Protein AF-A0AAF3FSP4-F1 (afdb_monomer)

pLDDT: mean 88.24, std 10.21, range [36.62, 98.25]

Organism: NCBI:txid2138241

Foldseek 3Di:
DDWDWDQDPNDIDIDDDDDDDDDDPDADDDDDDDFDPDDPDPPDGDDDDDDDDQAFDDDDQQQRLDGPVCSCVLVVLVVVLVVLVVVLVVLVVVCVVCVVVVNNDPLSVLVSVLSVLSNVLSVLCNVQSSVCRNPVDGPPVSNVVSVVSNVVSVVSVVVSVVCVVVCVSDDD

Mean predicted aligned error: 7.73 Å

Secondary structure (DSSP, 8-state):
-EEEEEEETTEEEEEEE-------SS----------SS-S-SS--------------SS-TTTTTS-TTTTTHHHHHHHHHHHHHHHHHHHHHHHHHHHHTT---HHHHHHHHHHHHHHHHHHHHHHHHHHHHHHS---HHHHHHHHHHHHHHHHHHHHHHHHHHTTTT---

InterPro domains:
  IPR019336 GPR180/TMEM145, transmembrane domain [PF10192] (80-171)
  IPR047831 GPR180/TMEM145 [PTHR23252] (21-171)
  IPR053880 GPR180-like, N-terminal domain [PF21892] (2-41)

Radius of gyration: 25.92 Å; Cα contacts (8 Å, |Δi|>4): 138; chains: 1; bounding box: 63×32×72 Å

Nearest PDB structures (foldseek):
  8kb4-assembly1_A  TM=8.980E-01  e=9.375E-02  Homo sapiens
  8htt-assembly1_B  TM=8.706E-01  e=7.536E-02  Homo sapiens
  9bia-assembly1_C  TM=5.804E-01  e=1.603E+00  Mus musculus

Structure (mmCIF, N/CA/C/O backbone):
data_AF-A0AAF3FSP4-F1
#
_entry.id   AF-A0AAF3FSP4-F1
#
loop_
_atom_site.group_PDB
_atom_site.id
_atom_site.type_symbol
_atom_site.label_atom_id
_atom_site.label_alt_id
_atom_site.label_comp_id
_atom_site.label_asym_id
_atom_site.label_entity_id
_atom_site.label_seq_id
_atom_site.pdbx_PDB_ins_code
_atom_site.Cartn_x
_atom_site.Cartn_y
_atom_site.Cartn_z
_atom_site.occupancy
_atom_site.B_iso_or_equiv
_atom_site.auth_seq_id
_atom_site.auth_comp_id
_atom_site.auth_asym_id
_atom_site.auth_atom_id
_atom_site.pdbx_PDB_model_num
ATOM 1 N N . MET A 1 1 ? 13.588 -0.289 -32.516 1.00 80.56 1 MET A N 1
ATOM 2 C CA . MET A 1 1 ? 14.479 0.488 -31.631 1.00 80.56 1 MET A CA 1
ATOM 3 C C . MET A 1 1 ? 15.464 1.170 -32.537 1.00 80.56 1 MET A C 1
ATOM 5 O O . MET A 1 1 ? 16.135 0.485 -33.295 1.00 80.56 1 MET A O 1
ATOM 9 N N . GLU A 1 2 ? 15.460 2.490 -32.514 1.00 89.56 2 GLU A N 1
ATOM 10 C CA . GLU A 1 2 ? 16.370 3.317 -33.294 1.00 89.56 2 GLU A CA 1
ATOM 11 C C . GLU A 1 2 ? 17.477 3.787 -32.360 1.00 89.56 2 GLU A C 1
ATOM 13 O O . GLU A 1 2 ? 17.199 4.204 -31.233 1.00 89.56 2 GLU A O 1
ATOM 18 N N . CYS A 1 3 ? 18.723 3.662 -32.809 1.00 91.94 3 CYS A N 1
ATOM 19 C CA . CYS A 1 3 ? 19.897 4.043 -32.040 1.00 91.94 3 CYS A CA 1
ATOM 20 C C . CYS A 1 3 ? 20.748 5.006 -32.859 1.00 91.94 3 CYS A C 1
ATOM 22 O O . CYS A 1 3 ? 20.975 4.767 -34.045 1.00 91.94 3 CYS A O 1
ATOM 24 N N . HIS A 1 4 ? 21.233 6.066 -32.225 1.00 93.31 4 HIS A N 1
ATOM 25 C CA . HIS A 1 4 ? 22.132 7.029 -32.850 1.00 93.31 4 HIS A CA 1
ATOM 26 C C . HIS A 1 4 ? 23.243 7.444 -31.876 1.00 93.31 4 HIS A C 1
ATOM 28 O O . HIS A 1 4 ? 23.032 7.424 -30.657 1.00 93.31 4 HIS A O 1
ATOM 34 N N . PRO A 1 5 ? 24.436 7.784 -32.393 1.00 92.69 5 PRO A N 1
ATOM 35 C CA . PRO A 1 5 ? 25.501 8.341 -31.576 1.00 92.69 5 PRO A CA 1
ATOM 36 C C . PRO A 1 5 ? 25.178 9.793 -31.195 1.00 92.69 5 PRO A C 1
ATOM 38 O O . PRO A 1 5 ? 24.714 10.572 -32.026 1.00 92.69 5 PRO A O 1
ATOM 41 N N . GLU A 1 6 ? 25.451 10.169 -29.949 1.00 93.12 6 GLU A N 1
ATOM 42 C CA . GLU A 1 6 ? 25.366 11.544 -29.451 1.00 93.12 6 GLU A CA 1
ATOM 43 C C . GLU A 1 6 ? 26.567 11.823 -28.537 1.00 93.12 6 GLU A C 1
ATOM 45 O O . GLU A 1 6 ? 26.943 10.979 -27.727 1.00 93.12 6 GLU A O 1
ATOM 50 N N . VAL A 1 7 ? 27.180 13.004 -28.639 1.00 90.44 7 VAL A N 1
ATOM 51 C CA . VAL A 1 7 ? 28.275 13.403 -27.742 1.00 90.44 7 VAL A CA 1
ATOM 52 C C . VAL A 1 7 ? 27.699 14.215 -26.586 1.00 90.44 7 VAL A C 1
ATOM 54 O O . VAL A 1 7 ? 27.232 15.336 -26.784 1.00 90.44 7 VAL A O 1
ATOM 57 N N . LYS A 1 8 ? 27.763 13.678 -25.364 1.00 86.38 8 LYS A N 1
ATOM 58 C CA . LYS A 1 8 ? 27.334 14.373 -24.140 1.00 86.38 8 LYS A CA 1
ATOM 59 C C . LYS A 1 8 ? 28.526 14.582 -23.225 1.00 86.38 8 LYS A C 1
ATOM 61 O O . LYS A 1 8 ? 29.211 13.627 -22.875 1.00 86.38 8 LYS A O 1
ATOM 66 N N . GLN A 1 9 ? 28.764 15.833 -22.829 1.00 86.00 9 GLN A N 1
ATOM 67 C CA . GLN A 1 9 ? 29.856 16.205 -21.917 1.00 86.00 9 GLN A CA 1
ATOM 68 C C . GLN A 1 9 ? 31.242 15.695 -22.376 1.00 86.00 9 GLN A C 1
ATOM 70 O O . GLN A 1 9 ? 32.076 15.319 -21.560 1.00 86.00 9 GLN A O 1
ATOM 75 N N . GLY A 1 10 ? 31.484 15.660 -23.693 1.00 86.44 10 GLY A N 1
ATOM 76 C CA . GLY A 1 10 ? 32.746 15.184 -24.278 1.00 86.44 10 GLY A CA 1
ATOM 77 C C . GLY A 1 10 ? 32.910 13.660 -24.338 1.00 86.44 10 GLY A C 1
ATOM 78 O O . GLY A 1 10 ? 33.953 13.192 -24.780 1.00 86.44 10 GLY A O 1
ATOM 79 N N . LEU A 1 11 ? 31.897 12.890 -23.929 1.00 85.31 11 LEU A N 1
ATOM 80 C CA . LEU A 1 11 ? 31.853 11.432 -24.049 1.00 85.31 11 LEU A CA 1
ATOM 81 C C . LEU A 1 11 ? 30.929 11.025 -25.201 1.00 85.31 11 LEU A C 1
ATOM 83 O O . LEU A 1 11 ? 29.886 11.647 -25.410 1.00 85.31 11 LEU A O 1
ATOM 87 N N . GLU A 1 12 ? 31.292 9.970 -25.929 1.00 87.94 12 GLU A N 1
ATOM 88 C CA . GLU A 1 12 ? 30.428 9.366 -26.946 1.00 87.94 12 GLU A CA 1
ATOM 89 C C . GLU A 1 12 ? 29.388 8.455 -26.288 1.00 87.94 12 GLU A C 1
ATOM 91 O O . GLU A 1 12 ? 29.721 7.492 -25.595 1.00 87.94 12 GLU A O 1
ATOM 96 N N . TRP A 1 13 ? 28.115 8.750 -26.527 1.00 89.25 13 TRP A N 1
ATOM 97 C CA . TRP A 1 13 ? 26.978 7.961 -26.074 1.00 89.25 13 TRP A CA 1
ATOM 98 C C . TRP A 1 13 ? 26.258 7.345 -27.262 1.00 89.25 13 TRP A C 1
ATOM 100 O O . TRP A 1 13 ? 26.128 7.955 -28.318 1.00 89.25 13 TRP A O 1
ATOM 110 N N . THR A 1 14 ? 25.726 6.140 -27.077 1.00 89.56 14 THR A N 1
ATOM 111 C CA . THR A 1 14 ? 24.752 5.559 -28.007 1.00 89.56 14 THR A CA 1
ATOM 112 C C . THR A 1 14 ? 23.377 5.650 -27.370 1.00 89.56 14 THR A C 1
ATOM 114 O O . THR A 1 14 ? 23.112 4.987 -26.368 1.00 89.56 14 THR A O 1
ATOM 117 N N . ILE A 1 15 ? 22.501 6.478 -27.934 1.00 90.69 15 ILE A N 1
ATOM 118 C CA . ILE A 1 15 ? 21.144 6.659 -27.422 1.00 90.69 15 ILE A CA 1
ATOM 119 C C . ILE A 1 15 ? 20.206 5.803 -28.243 1.00 90.69 15 ILE A C 1
ATOM 121 O O . ILE A 1 15 ? 20.101 5.969 -29.454 1.00 90.69 15 ILE A O 1
ATOM 125 N N . CYS A 1 16 ? 19.506 4.904 -27.560 1.00 90.50 16 CYS A N 1
ATOM 126 C CA . CYS A 1 16 ? 18.510 4.034 -28.156 1.00 90.50 16 CYS A CA 1
ATOM 127 C C . CYS A 1 16 ? 17.123 4.382 -27.621 1.00 90.50 16 CYS A C 1
ATOM 129 O O . CYS A 1 16 ? 16.910 4.429 -26.409 1.00 90.50 16 CYS A O 1
ATOM 131 N N . GLN A 1 17 ? 16.167 4.579 -28.527 1.00 92.94 17 GLN A N 1
ATOM 132 C CA . GLN A 1 17 ? 14.761 4.768 -28.186 1.00 92.94 17 GLN A CA 1
ATOM 133 C C . GLN A 1 17 ? 13.893 3.788 -28.971 1.00 92.94 17 GLN A C 1
ATOM 135 O O . GLN A 1 17 ? 14.162 3.417 -30.116 1.00 92.94 17 GLN A O 1
ATOM 140 N N . GLY A 1 18 ? 12.834 3.310 -28.333 1.00 91.06 18 GLY A N 1
ATOM 141 C CA . GLY A 1 18 ? 11.872 2.459 -29.004 1.00 91.06 18 GLY A CA 1
ATOM 142 C C . GLY A 1 18 ? 10.832 1.897 -28.062 1.00 91.06 18 GLY A C 1
ATOM 143 O O . GLY A 1 18 ? 11.000 1.871 -26.846 1.00 91.06 18 GLY A O 1
ATOM 144 N N . THR A 1 19 ? 9.762 1.406 -28.666 1.00 90.56 19 THR A N 1
ATOM 145 C CA . THR A 1 19 ? 8.682 0.714 -27.975 1.00 90.56 19 THR A CA 1
ATOM 146 C C . THR A 1 19 ? 8.676 -0.737 -28.427 1.00 90.56 19 THR A C 1
ATOM 148 O O . THR A 1 19 ? 8.830 -1.024 -29.613 1.00 90.56 19 THR A O 1
ATOM 151 N N . GLN A 1 20 ? 8.510 -1.652 -27.480 1.00 87.94 20 GLN A N 1
ATOM 152 C CA . GLN A 1 20 ? 8.322 -3.073 -27.750 1.00 87.94 20 GLN A CA 1
ATOM 153 C C . GLN A 1 20 ? 7.004 -3.517 -27.127 1.00 87.94 20 GLN A C 1
ATOM 155 O O . GLN A 1 20 ? 6.668 -3.103 -26.018 1.00 87.94 20 GLN A O 1
ATOM 160 N N . ARG A 1 21 ? 6.244 -4.341 -27.854 1.00 87.94 21 ARG A N 1
ATOM 161 C CA . ARG A 1 21 ? 5.003 -4.937 -27.351 1.00 87.94 21 ARG A CA 1
ATOM 162 C C . ARG A 1 21 ? 5.270 -6.377 -26.948 1.00 87.94 21 ARG A C 1
ATOM 164 O O . ARG A 1 21 ? 5.663 -7.193 -27.773 1.00 87.94 21 ARG A O 1
ATOM 171 N N . PHE A 1 22 ? 5.005 -6.681 -25.686 1.00 86.00 22 PHE A N 1
ATOM 172 C CA . PHE A 1 22 ? 5.096 -8.029 -25.148 1.00 86.00 22 PHE A CA 1
ATOM 173 C C . PHE A 1 22 ? 3.710 -8.674 -25.193 1.00 86.00 22 PHE A C 1
ATOM 175 O O . PHE A 1 22 ? 2.820 -8.288 -24.440 1.00 86.00 22 PHE A O 1
ATOM 182 N N . GLN A 1 23 ? 3.511 -9.633 -26.097 1.00 86.06 23 GLN A N 1
ATOM 183 C CA . GLN A 1 23 ? 2.272 -10.408 -26.171 1.00 86.06 23 GLN A CA 1
ATOM 184 C C . GLN A 1 23 ? 2.461 -11.747 -25.458 1.00 86.06 23 GLN A C 1
ATOM 186 O O . GLN A 1 23 ? 3.336 -12.535 -25.808 1.00 86.06 23 GLN A O 1
ATOM 191 N N . SER A 1 24 ? 1.641 -12.005 -24.445 1.00 85.69 24 SER A N 1
ATOM 192 C CA . SER A 1 24 ? 1.618 -13.272 -23.716 1.00 85.69 24 SER A CA 1
ATOM 193 C C . SER A 1 24 ? 0.194 -13.558 -23.252 1.00 85.69 24 SER A C 1
ATOM 195 O O . SER A 1 24 ? -0.511 -12.647 -22.828 1.00 85.69 24 SER A O 1
ATOM 197 N N . SER A 1 25 ? -0.227 -14.824 -23.298 1.00 84.44 25 SER A N 1
ATOM 198 C CA . SER A 1 25 ? -1.547 -15.253 -22.805 1.00 84.44 25 SER A CA 1
ATOM 199 C C . SER A 1 25 ? -1.637 -15.316 -21.276 1.00 84.44 25 SER A C 1
ATOM 201 O O . SER A 1 25 ? -2.716 -15.498 -20.722 1.00 84.44 25 SER A O 1
ATOM 203 N N . ARG A 1 26 ? -0.496 -15.201 -20.587 1.00 87.94 26 ARG A N 1
ATOM 204 C CA . ARG A 1 26 ? -0.361 -15.276 -19.127 1.00 87.94 26 ARG A CA 1
ATOM 205 C C . ARG A 1 26 ? 0.583 -14.183 -18.624 1.00 87.94 26 ARG A C 1
ATOM 207 O O . ARG A 1 26 ? 1.470 -13.780 -19.385 1.00 87.94 26 ARG A O 1
ATOM 214 N N . PRO A 1 27 ? 0.459 -13.743 -17.362 1.00 86.06 27 PRO A N 1
ATOM 215 C CA . PRO A 1 27 ? 1.437 -12.842 -16.765 1.00 86.06 27 PRO A CA 1
ATOM 216 C C . PRO A 1 27 ? 2.830 -13.483 -16.771 1.00 86.06 27 PRO A C 1
ATOM 218 O O . PRO A 1 27 ? 2.985 -14.677 -16.502 1.00 86.06 27 PRO A O 1
ATOM 221 N N . ARG A 1 28 ? 3.842 -12.696 -17.143 1.00 88.19 28 ARG A N 1
ATOM 222 C CA . ARG A 1 28 ? 5.243 -13.121 -17.229 1.00 88.19 28 ARG A CA 1
ATOM 223 C C . ARG A 1 28 ? 6.143 -12.054 -16.633 1.00 88.19 28 ARG A C 1
ATOM 225 O O . ARG A 1 28 ? 5.884 -10.862 -16.774 1.00 88.19 28 ARG A O 1
ATOM 232 N N . TRP A 1 29 ? 7.217 -12.523 -16.019 1.00 87.06 29 TRP A N 1
ATOM 233 C CA . TRP A 1 29 ? 8.319 -11.693 -15.567 1.00 87.06 29 TRP A CA 1
ATOM 234 C C . TRP A 1 29 ? 9.245 -11.447 -16.753 1.00 87.06 29 TRP A C 1
ATOM 236 O O . TRP A 1 29 ? 9.622 -12.390 -17.452 1.00 87.06 29 TRP A O 1
ATOM 246 N N . TRP A 1 30 ? 9.584 -10.183 -16.987 1.00 86.81 30 TRP A N 1
ATOM 247 C CA . TRP A 1 30 ? 10.480 -9.775 -18.063 1.00 86.81 30 TRP A CA 1
ATOM 248 C C . TRP A 1 30 ? 11.788 -9.281 -17.466 1.00 86.81 30 TRP A C 1
ATOM 250 O O . TRP A 1 30 ? 11.793 -8.450 -16.560 1.00 86.81 30 TRP A O 1
ATOM 260 N N . TYR A 1 31 ? 12.895 -9.789 -17.996 1.00 87.12 31 TYR A N 1
ATOM 261 C CA . TYR A 1 31 ? 14.239 -9.428 -17.567 1.00 87.12 31 TYR A CA 1
ATOM 262 C C . TYR A 1 31 ? 14.963 -8.756 -18.726 1.00 87.12 31 TYR A C 1
ATOM 264 O O . TYR A 1 31 ? 14.917 -9.237 -19.858 1.00 87.12 31 TYR A O 1
ATOM 272 N N . PHE A 1 32 ? 15.638 -7.648 -18.436 1.00 86.75 32 PHE A N 1
ATOM 273 C CA . PHE A 1 32 ? 16.439 -6.910 -19.404 1.00 86.75 32 PHE A CA 1
ATOM 274 C C . PHE A 1 32 ? 17.907 -7.072 -19.031 1.00 86.75 32 PHE A C 1
ATOM 276 O O . PHE A 1 32 ? 18.289 -6.825 -17.889 1.00 86.75 32 PHE A O 1
ATOM 283 N N . VAL A 1 33 ? 18.721 -7.504 -19.993 1.00 85.44 33 VAL A N 1
ATOM 284 C CA . VAL A 1 33 ? 20.158 -7.719 -19.805 1.00 85.44 33 VAL A CA 1
ATOM 285 C C . VAL A 1 33 ? 20.905 -6.831 -20.784 1.00 85.44 33 VAL A C 1
ATOM 287 O O . VAL A 1 33 ? 20.694 -6.912 -21.993 1.00 85.44 33 VAL A O 1
ATOM 290 N N . ILE A 1 34 ? 21.789 -5.993 -20.252 1.00 83.00 34 ILE A N 1
ATOM 291 C CA . ILE A 1 34 ? 22.734 -5.201 -21.036 1.00 83.00 34 ILE A CA 1
ATOM 292 C C . ILE A 1 34 ? 24.099 -5.859 -20.860 1.00 83.00 34 ILE A C 1
ATOM 294 O O . ILE A 1 34 ? 24.535 -6.098 -19.735 1.00 83.00 34 ILE A O 1
ATOM 298 N N . SER A 1 35 ? 24.763 -6.188 -21.966 1.00 81.50 35 SER A N 1
ATOM 299 C CA . SER A 1 35 ? 26.057 -6.871 -21.940 1.00 81.50 35 SER A CA 1
ATOM 300 C C . SER A 1 35 ? 27.020 -6.277 -22.962 1.00 81.50 35 SER A C 1
ATOM 302 O O . SER A 1 35 ? 26.609 -5.767 -24.004 1.00 81.50 35 SER A O 1
ATOM 304 N N . ASN A 1 36 ? 28.316 -6.330 -22.648 1.00 80.25 36 ASN A N 1
ATOM 305 C CA . ASN A 1 36 ? 29.373 -5.961 -23.579 1.00 80.25 36 ASN A CA 1
ATOM 306 C C . ASN A 1 36 ? 29.739 -7.177 -24.440 1.00 80.25 36 ASN A C 1
ATOM 308 O O . ASN A 1 36 ? 30.509 -8.033 -24.009 1.00 80.25 36 ASN A O 1
ATOM 312 N N . CYS A 1 37 ? 29.196 -7.252 -25.654 1.00 76.69 37 CYS A N 1
ATOM 313 C CA . CYS A 1 37 ? 29.430 -8.383 -26.556 1.00 76.69 37 CYS A CA 1
ATOM 314 C C . 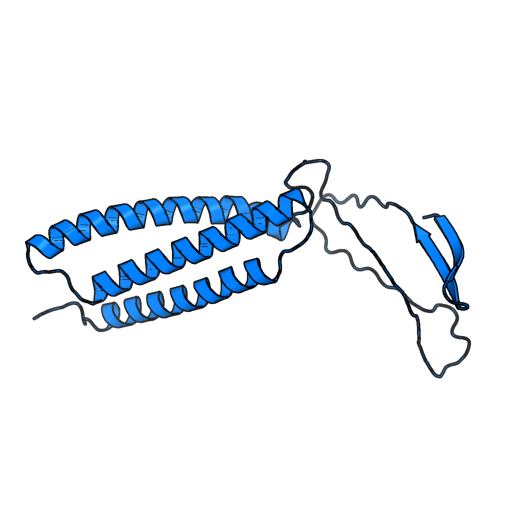CYS A 1 37 ? 30.834 -8.401 -27.193 1.00 76.69 37 CYS A C 1
ATOM 316 O O . CYS A 1 37 ? 31.206 -9.408 -27.791 1.00 76.69 37 CYS A O 1
ATOM 318 N N . LYS A 1 38 ? 31.607 -7.305 -27.114 1.00 74.25 38 LYS A N 1
ATOM 319 C CA . LYS A 1 38 ? 32.961 -7.196 -27.689 1.00 74.25 38 LYS A CA 1
ATOM 320 C C . LYS A 1 38 ? 33.906 -6.480 -26.714 1.00 74.25 38 LYS A C 1
ATOM 322 O O . LYS A 1 38 ? 34.256 -5.320 -26.939 1.00 74.25 38 LYS A O 1
ATOM 327 N N . PRO A 1 39 ? 34.322 -7.141 -25.622 1.00 69.50 39 PRO A N 1
ATOM 328 C CA . PRO A 1 39 ? 35.263 -6.537 -24.692 1.00 69.50 39 PRO A CA 1
ATOM 329 C C . PRO A 1 39 ? 36.615 -6.317 -25.387 1.00 69.50 39 PRO A C 1
ATOM 331 O O . PRO A 1 39 ? 37.223 -7.258 -25.888 1.00 69.50 39 PRO A O 1
ATOM 334 N N . ALA A 1 40 ? 37.104 -5.075 -25.400 1.00 66.62 40 ALA A N 1
ATOM 335 C CA . ALA A 1 40 ? 38.432 -4.741 -25.928 1.00 66.62 40 ALA A CA 1
ATOM 336 C C . ALA A 1 40 ? 39.581 -5.289 -25.050 1.00 66.62 40 ALA A C 1
ATOM 338 O O . ALA A 1 40 ? 40.734 -5.321 -25.470 1.00 66.62 40 ALA A O 1
ATOM 339 N N . SER A 1 41 ? 39.277 -5.720 -23.822 1.00 63.84 41 SER A N 1
ATOM 340 C CA . SER A 1 41 ? 40.223 -6.257 -22.845 1.00 63.84 41 SER A CA 1
ATOM 341 C C . SER A 1 41 ? 39.504 -7.212 -21.888 1.00 63.84 41 SER A C 1
ATOM 343 O O . SER A 1 41 ? 38.376 -6.950 -21.475 1.00 63.84 41 SER A O 1
ATOM 345 N N . TRP A 1 42 ? 40.180 -8.287 -21.472 1.00 63.81 42 TRP A N 1
ATOM 346 C CA . TRP A 1 42 ? 39.725 -9.211 -20.418 1.00 63.81 42 TRP A CA 1
ATOM 347 C C . TRP A 1 42 ? 39.685 -8.566 -19.021 1.00 63.81 42 TRP A C 1
ATOM 349 O O . TRP A 1 42 ? 39.163 -9.148 -18.073 1.00 63.81 42 TRP A O 1
ATOM 359 N N . ARG A 1 43 ? 40.258 -7.364 -18.879 1.00 57.00 43 ARG A N 1
ATOM 360 C CA . ARG A 1 43 ? 40.284 -6.574 -17.645 1.00 57.00 43 ARG A CA 1
ATOM 361 C C . ARG A 1 43 ? 39.243 -5.461 -17.744 1.00 57.00 43 ARG A C 1
ATOM 363 O O . ARG A 1 43 ? 39.546 -4.392 -18.262 1.00 57.00 43 ARG A O 1
ATOM 370 N N . GLY A 1 44 ? 38.044 -5.708 -17.225 1.00 54.31 44 GLY A N 1
ATOM 371 C CA . GLY A 1 44 ? 37.078 -4.648 -16.921 1.00 54.31 44 GLY A CA 1
ATOM 372 C C . GLY A 1 44 ? 35.849 -4.625 -17.823 1.00 54.31 44 GLY A C 1
ATOM 373 O O . GLY A 1 44 ? 35.821 -3.999 -18.878 1.00 54.31 44 GLY A O 1
ATOM 374 N N . LEU A 1 45 ? 34.794 -5.275 -17.341 1.00 56.97 45 LEU A N 1
ATOM 375 C CA . LEU A 1 45 ? 33.424 -5.157 -17.819 1.00 56.97 45 LEU A CA 1
ATOM 376 C C . LEU A 1 45 ? 32.834 -3.819 -17.333 1.00 56.97 45 LEU A C 1
ATOM 378 O O . LEU A 1 45 ? 32.155 -3.789 -16.313 1.00 56.97 45 LEU A O 1
ATOM 382 N N . SER A 1 46 ? 33.099 -2.700 -18.008 1.00 66.75 46 SER A N 1
ATOM 383 C CA . SER A 1 46 ? 32.450 -1.423 -17.670 1.00 66.75 46 SER A CA 1
ATOM 384 C C . SER A 1 46 ? 31.518 -0.985 -18.796 1.00 66.75 46 SER A C 1
ATOM 386 O O . SER A 1 46 ? 31.920 -0.260 -19.702 1.00 66.75 46 SER A O 1
ATOM 388 N N . VAL A 1 47 ? 30.266 -1.450 -18.752 1.00 75.81 47 VAL A N 1
ATOM 389 C CA . VAL A 1 47 ? 29.175 -0.835 -19.520 1.00 75.81 47 VAL A CA 1
ATOM 390 C C . VAL A 1 47 ? 28.552 0.234 -18.635 1.00 75.81 47 VAL A C 1
ATOM 392 O O . VAL A 1 47 ? 27.951 -0.090 -17.613 1.00 75.81 47 VAL A O 1
ATOM 395 N N . PHE A 1 48 ? 28.706 1.500 -19.013 1.00 81.06 48 PHE A N 1
ATOM 396 C CA . PHE A 1 48 ? 27.956 2.594 -18.409 1.00 81.06 48 PHE A CA 1
ATOM 397 C C . PHE A 1 48 ? 26.674 2.796 -19.214 1.00 81.06 48 PHE A C 1
ATOM 399 O O . PHE A 1 48 ? 26.732 2.993 -20.427 1.00 81.06 48 PHE A O 1
ATOM 406 N N . ALA A 1 49 ? 25.519 2.678 -18.564 1.00 85.69 49 ALA A N 1
ATOM 407 C CA . ALA A 1 49 ? 24.228 2.786 -19.225 1.00 85.69 49 ALA A CA 1
ATOM 408 C C . ALA A 1 49 ? 23.237 3.541 -18.341 1.00 85.69 49 ALA A C 1
ATOM 410 O O . ALA A 1 49 ? 23.003 3.168 -17.191 1.00 85.69 49 ALA A O 1
ATOM 411 N N . GLU A 1 50 ? 22.613 4.559 -18.920 1.00 89.38 50 GLU A N 1
ATOM 412 C CA . GLU A 1 50 ? 21.429 5.209 -18.372 1.00 89.38 50 GLU A CA 1
ATOM 413 C C . GLU A 1 50 ? 20.210 4.694 -19.132 1.00 89.38 50 GLU A C 1
ATOM 415 O O . GLU A 1 50 ? 20.202 4.655 -20.364 1.00 89.38 50 GLU A O 1
ATOM 420 N N . TYR A 1 51 ? 19.175 4.274 -18.409 1.00 88.94 51 TYR A N 1
ATOM 421 C CA . TYR A 1 51 ? 17.969 3.731 -19.018 1.00 88.94 51 TYR A CA 1
ATOM 422 C C . TYR A 1 51 ? 16.716 4.289 -18.354 1.00 88.94 51 TYR A C 1
ATOM 424 O O . TYR A 1 51 ? 16.657 4.503 -17.145 1.00 88.94 51 TYR A O 1
ATOM 432 N N . LYS A 1 52 ? 15.676 4.476 -19.166 1.00 90.12 52 LYS A N 1
ATOM 433 C CA . LYS A 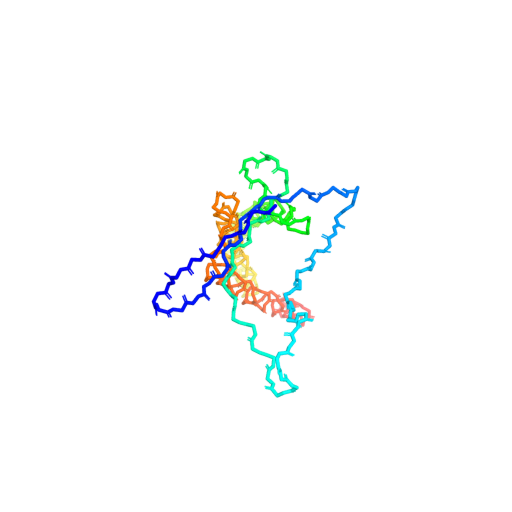1 52 ? 14.317 4.761 -18.713 1.00 90.12 52 LYS A CA 1
ATOM 434 C C . LYS A 1 52 ? 13.401 3.720 -19.332 1.00 90.12 52 LYS A C 1
ATOM 436 O O . LYS A 1 52 ? 13.214 3.705 -20.545 1.00 90.12 52 LYS A O 1
ATOM 441 N N . ILE A 1 53 ? 12.851 2.846 -18.497 1.00 88.62 53 ILE A N 1
ATOM 442 C CA . ILE A 1 53 ? 11.931 1.795 -18.929 1.00 88.62 53 ILE A CA 1
ATOM 443 C C . ILE A 1 53 ? 10.549 2.134 -18.386 1.00 88.62 53 ILE A C 1
ATOM 445 O O . ILE A 1 53 ? 10.368 2.287 -17.181 1.00 88.62 53 ILE A O 1
ATOM 449 N N . GLU A 1 54 ? 9.575 2.251 -19.282 1.00 88.38 54 GLU A N 1
ATOM 450 C CA . GLU A 1 54 ? 8.169 2.404 -18.928 1.00 88.38 54 GLU A CA 1
ATOM 451 C C . GLU A 1 54 ? 7.420 1.140 -19.356 1.00 88.38 54 GLU A C 1
ATOM 453 O O . GLU A 1 54 ? 7.366 0.810 -20.541 1.00 88.38 54 GLU A O 1
ATOM 458 N N . MET A 1 55 ? 6.857 0.420 -18.385 1.00 86.25 55 MET A N 1
ATOM 459 C CA . MET A 1 55 ? 6.056 -0.780 -18.627 1.00 86.25 55 MET A CA 1
ATOM 460 C C . MET A 1 55 ? 4.581 -0.462 -18.393 1.00 86.25 55 MET A C 1
ATOM 462 O O . MET A 1 55 ? 4.228 0.138 -17.377 1.00 86.25 55 MET A O 1
ATOM 466 N N . LYS A 1 56 ? 3.727 -0.846 -19.347 1.00 88.31 56 LYS A N 1
ATOM 467 C CA . LYS A 1 56 ? 2.279 -0.620 -19.305 1.00 88.31 56 LYS A CA 1
ATOM 468 C C . LYS A 1 56 ? 1.528 -1.907 -19.643 1.00 88.31 56 LYS A C 1
ATOM 470 O O . LYS A 1 56 ? 1.792 -2.523 -20.673 1.00 88.31 56 LYS A O 1
ATOM 475 N N . ASN A 1 57 ? 0.572 -2.275 -18.800 1.00 85.75 57 ASN A N 1
ATOM 476 C CA . ASN A 1 57 ? -0.352 -3.386 -18.990 1.00 85.75 57 ASN A CA 1
ATOM 477 C C . ASN A 1 57 ? -1.635 -2.887 -19.673 1.00 85.75 57 ASN A C 1
ATOM 479 O O . ASN A 1 57 ? -2.644 -2.599 -19.030 1.00 85.75 57 ASN A O 1
ATOM 483 N N . GLY A 1 58 ? -1.573 -2.768 -21.001 1.00 77.44 58 GLY A N 1
ATOM 484 C CA . GLY A 1 58 ? -2.694 -2.339 -21.842 1.00 77.44 58 GLY A CA 1
ATOM 485 C C . GLY A 1 58 ? -2.998 -0.837 -21.781 1.00 77.44 58 GLY A C 1
ATOM 486 O O . GLY A 1 58 ? -2.220 -0.044 -21.251 1.00 77.44 58 GLY A O 1
ATOM 487 N N . ASP A 1 59 ? -4.152 -0.461 -22.337 1.00 73.19 59 ASP A N 1
ATOM 488 C CA . ASP A 1 59 ? -4.515 0.940 -22.609 1.00 73.19 59 ASP A CA 1
ATOM 489 C C . ASP A 1 59 ? -5.421 1.577 -21.538 1.00 73.19 59 ASP A C 1
ATOM 491 O O . ASP A 1 59 ? -5.882 2.708 -21.694 1.00 73.19 59 ASP A O 1
ATOM 495 N N . SER A 1 60 ? -5.693 0.875 -20.432 1.00 80.12 60 SER A N 1
ATOM 496 C CA . SER A 1 60 ? -6.532 1.422 -19.357 1.00 80.12 60 SER A CA 1
ATOM 497 C C . SER A 1 60 ? -5.892 2.665 -18.727 1.00 80.12 60 SER A C 1
ATOM 499 O O . SER A 1 60 ? -4.702 2.686 -18.432 1.00 80.12 60 SER A O 1
ATOM 501 N N . THR A 1 61 ? -6.661 3.725 -18.482 1.00 78.12 61 THR A N 1
ATOM 502 C CA . THR A 1 61 ? -6.096 5.004 -18.019 1.00 78.12 61 THR A CA 1
ATOM 503 C C . THR A 1 61 ? -5.448 4.917 -16.639 1.00 78.12 61 THR A C 1
ATOM 505 O O . THR A 1 61 ? -4.388 5.511 -16.451 1.00 78.12 61 THR A O 1
ATOM 508 N N . PHE A 1 62 ? -6.048 4.161 -15.714 1.00 82.56 62 PHE A N 1
ATOM 509 C CA . PHE A 1 62 ? -5.663 4.126 -14.297 1.00 82.56 62 PHE A CA 1
ATOM 510 C C . PHE A 1 62 ? -4.929 2.845 -13.868 1.00 82.56 62 PHE A C 1
ATOM 512 O O . PHE A 1 62 ? -4.097 2.882 -12.968 1.00 82.56 62 PHE A O 1
ATOM 519 N N . LEU A 1 63 ? -5.199 1.707 -14.518 1.00 84.44 63 LEU A N 1
ATOM 520 C CA . LEU A 1 63 ? -4.618 0.413 -14.134 1.00 84.44 63 LEU A CA 1
ATOM 521 C C . LEU A 1 63 ? -3.406 0.012 -14.986 1.00 84.44 63 LEU A C 1
ATOM 523 O O . LEU A 1 63 ? -2.723 -0.950 -14.647 1.00 84.44 63 LEU A O 1
ATOM 527 N N . LYS A 1 64 ? -3.081 0.763 -16.050 1.00 88.81 64 LYS A N 1
ATOM 528 C CA . LYS A 1 64 ? -1.968 0.440 -16.964 1.00 88.81 64 LYS A CA 1
ATOM 529 C C . LYS A 1 64 ? -0.618 0.296 -16.273 1.00 88.81 64 LYS A C 1
ATOM 531 O O . LYS A 1 64 ? 0.227 -0.424 -16.783 1.00 88.81 64 LYS A O 1
ATOM 536 N N . HIS A 1 65 ? -0.381 0.988 -15.164 1.00 90.50 65 HIS A N 1
ATOM 537 C CA . HIS A 1 65 ? 0.916 0.948 -14.490 1.00 90.50 65 HIS A CA 1
ATOM 538 C C . HIS A 1 65 ? 1.049 -0.223 -13.514 1.00 90.50 65 HIS A C 1
ATOM 540 O O . HIS A 1 65 ? 2.165 -0.602 -13.185 1.00 90.50 65 HIS A O 1
ATOM 546 N N . PHE A 1 66 ? -0.059 -0.828 -13.083 1.00 89.88 66 PHE A N 1
ATOM 547 C CA . PHE A 1 66 ? -0.022 -1.936 -12.136 1.00 89.88 66 PHE A CA 1
ATOM 548 C C . PHE A 1 66 ? 0.478 -3.199 -12.814 1.00 89.88 66 PHE A C 1
ATOM 550 O O . PHE A 1 66 ? -0.024 -3.581 -13.873 1.00 89.88 66 PHE A O 1
ATOM 557 N N . SER A 1 67 ? 1.441 -3.868 -12.181 1.00 89.12 67 SER A N 1
ATOM 558 C CA . SER A 1 67 ? 1.832 -5.220 -12.565 1.00 89.12 67 SER A CA 1
ATOM 559 C C . SER A 1 67 ? 0.657 -6.194 -12.393 1.00 89.12 67 SER A C 1
ATOM 561 O O . SER A 1 67 ? -0.318 -5.903 -11.698 1.00 89.12 67 SER A O 1
ATOM 563 N N . ALA A 1 68 ? 0.736 -7.366 -13.025 1.00 87.31 68 ALA A N 1
ATOM 564 C CA . ALA A 1 68 ? -0.317 -8.374 -12.896 1.00 87.31 68 ALA A CA 1
ATOM 565 C C . ALA A 1 68 ? -0.544 -8.805 -11.433 1.00 87.31 68 ALA A C 1
ATOM 567 O O . ALA A 1 68 ? -1.684 -9.046 -11.044 1.00 87.31 68 ALA A O 1
ATOM 568 N N . ASP A 1 69 ? 0.520 -8.832 -10.625 1.00 87.50 69 ASP A N 1
ATOM 569 C CA . ASP A 1 69 ? 0.462 -9.199 -9.206 1.00 87.50 69 ASP A CA 1
ATOM 570 C C . ASP A 1 69 ? -0.093 -8.065 -8.326 1.00 87.50 69 ASP A C 1
ATOM 572 O O . ASP A 1 69 ? -0.651 -8.313 -7.259 1.00 87.50 69 ASP A O 1
ATOM 576 N N . GLU A 1 70 ? 0.007 -6.812 -8.775 1.00 89.44 70 GLU A N 1
ATOM 577 C CA . GLU A 1 70 ? -0.469 -5.641 -8.027 1.00 89.44 70 GLU A CA 1
ATOM 578 C C . GLU A 1 70 ? -1.876 -5.188 -8.439 1.00 89.44 70 GLU A C 1
ATOM 580 O O . GLU A 1 70 ? -2.457 -4.314 -7.795 1.00 89.44 70 GLU A O 1
ATOM 585 N N . TYR A 1 71 ? -2.447 -5.786 -9.487 1.00 87.44 71 TYR A N 1
ATOM 586 C CA . TYR A 1 71 ? -3.703 -5.347 -10.099 1.00 87.44 71 TYR A CA 1
ATOM 587 C C . TYR A 1 71 ? -4.868 -5.250 -9.103 1.00 87.44 71 TYR A C 1
ATOM 589 O O . TYR A 1 71 ? -5.643 -4.294 -9.126 1.00 87.44 71 TYR A O 1
ATOM 597 N N . TYR A 1 72 ? -4.978 -6.223 -8.195 1.00 90.81 72 TYR A N 1
ATOM 598 C CA . TYR A 1 72 ? -6.059 -6.278 -7.208 1.00 90.81 72 TYR A CA 1
ATOM 599 C C . TYR A 1 72 ? -5.708 -5.646 -5.862 1.00 90.81 72 TYR A C 1
ATOM 601 O O . TYR A 1 72 ? -6.577 -5.564 -5.000 1.00 90.81 72 TYR A O 1
ATOM 609 N N . VAL A 1 73 ? -4.482 -5.158 -5.671 1.00 92.31 73 VAL A N 1
ATOM 610 C CA . VAL A 1 73 ? -4.054 -4.618 -4.373 1.00 92.31 73 VAL A CA 1
ATOM 611 C C . VAL A 1 73 ? -4.884 -3.394 -3.993 1.00 92.31 73 VAL A C 1
ATOM 613 O O . VAL A 1 73 ? -5.454 -3.353 -2.908 1.00 92.31 73 VAL A O 1
ATOM 616 N N . LEU A 1 74 ? -5.044 -2.436 -4.909 1.00 92.31 74 LEU A N 1
ATOM 617 C CA . LEU A 1 74 ? -5.823 -1.223 -4.653 1.00 92.31 74 LEU A CA 1
ATOM 618 C C . LEU A 1 74 ? -7.309 -1.490 -4.324 1.00 92.31 74 LEU A C 1
ATOM 620 O O . LEU A 1 74 ? -7.774 -0.978 -3.301 1.00 92.31 74 LEU A O 1
ATOM 624 N N . PRO A 1 75 ? -8.089 -2.245 -5.131 1.00 93.94 75 PRO A N 1
ATOM 625 C CA . PRO A 1 75 ? -9.494 -2.494 -4.809 1.00 93.94 75 PRO A CA 1
ATOM 626 C C . PRO A 1 75 ? -9.668 -3.321 -3.529 1.00 93.94 75 PRO A C 1
ATOM 628 O O . PRO A 1 75 ? -10.603 -3.064 -2.772 1.00 93.94 75 PRO A O 1
ATOM 631 N N . VAL A 1 76 ? -8.766 -4.269 -3.251 1.00 95.94 76 VAL A N 1
ATOM 632 C CA . VAL A 1 76 ? -8.801 -5.073 -2.021 1.00 95.94 76 VAL A CA 1
ATOM 633 C C . VAL A 1 76 ? -8.504 -4.213 -0.791 1.00 95.94 76 VAL A C 1
ATOM 635 O O . VAL A 1 76 ? -9.294 -4.225 0.151 1.00 95.94 76 VAL A O 1
ATOM 638 N N . ASP A 1 77 ? -7.436 -3.410 -0.813 1.00 96.06 77 ASP A N 1
ATOM 639 C CA . ASP A 1 77 ? -7.101 -2.502 0.293 1.00 96.06 77 ASP A CA 1
ATOM 640 C C . ASP A 1 77 ? -8.209 -1.459 0.520 1.00 96.06 77 ASP A C 1
ATOM 642 O O . ASP A 1 77 ? -8.557 -1.149 1.659 1.00 96.06 77 ASP A O 1
ATOM 646 N N . THR A 1 78 ? -8.838 -0.967 -0.552 1.00 96.38 78 THR A N 1
ATOM 647 C CA . THR A 1 78 ? -10.004 -0.072 -0.449 1.00 96.38 78 THR A CA 1
ATOM 648 C C . THR A 1 78 ? -11.194 -0.775 0.210 1.00 96.38 78 THR A C 1
ATOM 650 O O . THR A 1 78 ? -11.852 -0.199 1.076 1.00 96.38 78 THR A O 1
ATOM 653 N N . GLY A 1 79 ? -11.463 -2.031 -0.157 1.00 97.81 79 GLY A N 1
ATOM 654 C CA . GLY A 1 79 ? -12.506 -2.842 0.473 1.00 97.81 79 GLY A CA 1
ATOM 655 C C . GLY A 1 79 ? -12.257 -3.057 1.967 1.00 97.81 79 GLY A C 1
ATOM 656 O O . GLY A 1 79 ? -13.166 -2.863 2.776 1.00 97.81 79 GLY A O 1
ATOM 657 N N . PHE A 1 80 ? -11.018 -3.380 2.350 1.00 97.62 80 PHE A N 1
ATOM 658 C CA . PHE A 1 80 ? -10.638 -3.507 3.758 1.00 97.62 80 PHE A CA 1
ATOM 659 C C . PHE A 1 80 ? -10.766 -2.189 4.519 1.00 97.62 80 PHE A C 1
ATOM 661 O O . PHE A 1 80 ? -11.266 -2.193 5.638 1.00 97.62 80 PHE A O 1
ATOM 668 N N . LEU A 1 81 ? -10.412 -1.054 3.910 1.00 98.19 81 LEU A N 1
ATOM 669 C CA . LEU A 1 81 ? -10.579 0.257 4.541 1.00 98.19 81 LEU A CA 1
ATOM 670 C C . LEU A 1 81 ? -12.047 0.529 4.892 1.00 98.19 81 LEU A C 1
ATOM 672 O O . LEU A 1 81 ? -12.348 0.976 5.998 1.00 98.19 81 LEU A O 1
ATOM 676 N N . LEU A 1 82 ? -12.971 0.226 3.976 1.00 98.12 82 LEU A N 1
ATOM 677 C CA . LEU A 1 82 ? -14.407 0.376 4.225 1.00 98.12 82 LEU A CA 1
ATOM 678 C C . LEU A 1 82 ? -14.891 -0.549 5.347 1.00 98.12 82 LEU A C 1
ATOM 680 O O . LEU A 1 82 ? -15.651 -0.116 6.215 1.00 98.12 82 LEU A O 1
ATOM 684 N N . LEU A 1 83 ? -14.433 -1.802 5.357 1.00 98.12 83 LEU A N 1
ATOM 685 C CA . LEU A 1 83 ? -14.774 -2.763 6.403 1.00 98.12 83 LEU A CA 1
ATOM 686 C C . LEU A 1 83 ? -14.274 -2.305 7.781 1.00 98.12 83 LEU A C 1
ATOM 688 O O . LEU A 1 83 ? -15.033 -2.338 8.750 1.00 98.12 83 LEU A O 1
ATOM 692 N N . GLU A 1 84 ? -13.035 -1.823 7.864 1.00 96.88 84 GLU A N 1
ATOM 693 C CA . GLU A 1 84 ? -12.438 -1.322 9.105 1.00 96.88 84 GLU A CA 1
ATOM 694 C C . GLU A 1 84 ? -13.134 -0.050 9.605 1.00 96.88 84 GLU A C 1
ATOM 696 O O . GLU A 1 84 ? -13.353 0.108 10.806 1.00 96.88 84 GLU A O 1
ATOM 701 N N . LEU A 1 85 ? -13.581 0.834 8.706 1.00 98.06 85 LEU A N 1
ATOM 702 C CA . LEU A 1 85 ? -14.402 1.991 9.078 1.00 98.06 85 LEU A CA 1
ATOM 703 C C . LEU A 1 85 ? -15.739 1.563 9.701 1.00 98.06 85 LEU A C 1
ATOM 705 O O . LEU A 1 85 ? -16.138 2.109 10.734 1.00 98.06 85 LEU A O 1
ATOM 709 N N . ILE A 1 86 ? -16.415 0.565 9.119 1.00 98.12 86 ILE A N 1
ATOM 710 C CA . ILE A 1 86 ? -17.653 -0.001 9.679 1.00 98.12 86 ILE A CA 1
ATOM 711 C C . ILE A 1 86 ? -17.374 -0.614 11.056 1.00 98.12 86 ILE A C 1
ATOM 713 O O . ILE A 1 86 ? -18.080 -0.312 12.025 1.00 98.12 86 ILE A O 1
ATOM 717 N N . LEU A 1 87 ? -16.320 -1.427 11.169 1.00 97.06 87 LEU A N 1
ATOM 718 C CA . LEU A 1 87 ? -15.920 -2.057 12.425 1.00 97.06 87 LEU A CA 1
ATOM 719 C C . LEU A 1 87 ? -15.597 -1.011 13.498 1.00 97.06 87 LEU A C 1
ATOM 721 O O . LEU A 1 87 ? -16.016 -1.148 14.650 1.00 97.06 87 LEU A O 1
ATOM 725 N N . TYR A 1 88 ? -14.921 0.075 13.127 1.00 97.38 88 TYR A N 1
ATOM 726 C CA . TYR A 1 88 ? -14.599 1.165 14.036 1.00 97.38 88 TYR A CA 1
ATOM 727 C C . TYR A 1 88 ? -15.850 1.887 14.543 1.00 97.38 88 TYR A C 1
ATOM 729 O O . TYR A 1 88 ? -15.963 2.133 15.748 1.00 97.38 88 TYR A O 1
ATOM 737 N N . ILE A 1 89 ? -16.823 2.164 13.671 1.00 97.25 89 ILE A N 1
ATOM 738 C CA . ILE A 1 89 ? -18.110 2.757 14.061 1.00 97.25 89 ILE A CA 1
ATOM 739 C C . ILE A 1 89 ? -18.839 1.846 15.059 1.00 97.25 89 ILE A C 1
ATOM 741 O O . ILE A 1 89 ? -19.238 2.306 16.135 1.00 97.25 89 ILE A O 1
ATOM 745 N N . LEU A 1 90 ? -18.947 0.547 14.761 1.00 97.00 90 LEU A N 1
ATOM 746 C CA . LEU A 1 90 ? -19.533 -0.441 15.676 1.00 97.00 90 LEU A CA 1
ATOM 747 C C . LEU A 1 90 ? -18.783 -0.483 17.014 1.00 97.00 90 LEU A C 1
ATOM 749 O O . LEU A 1 90 ? -19.407 -0.489 18.079 1.00 97.00 90 LEU A O 1
ATOM 753 N N . SER A 1 91 ? -17.449 -0.415 16.982 1.00 95.44 91 SER A N 1
ATOM 754 C CA . SER A 1 91 ? -16.620 -0.375 18.189 1.00 95.44 91 SER A CA 1
ATOM 755 C C . SER A 1 91 ? -16.926 0.843 19.068 1.00 95.44 91 SER A C 1
ATOM 757 O O . SER A 1 91 ? -16.902 0.732 20.292 1.00 95.44 91 SER A O 1
ATOM 759 N N . ILE A 1 92 ? -17.258 1.999 18.479 1.00 95.25 92 ILE A N 1
ATOM 760 C CA . ILE A 1 92 ? -17.641 3.209 19.220 1.00 95.25 92 ILE A CA 1
ATOM 761 C C . ILE A 1 92 ? -19.009 3.027 19.877 1.00 95.25 92 ILE A C 1
ATOM 763 O O . ILE A 1 92 ? -19.170 3.388 21.047 1.00 95.25 92 ILE A O 1
ATOM 767 N N . PHE A 1 93 ? -19.986 2.464 19.161 1.00 95.38 93 PHE A N 1
ATOM 768 C CA . PHE A 1 93 ? -21.306 2.174 19.727 1.00 95.38 93 PHE A CA 1
ATOM 769 C C . PHE A 1 93 ? -21.202 1.223 20.924 1.00 95.38 93 PHE A C 1
ATOM 771 O O . PHE A 1 93 ? -21.709 1.535 22.006 1.00 95.38 93 PHE A O 1
ATOM 778 N N . LEU A 1 94 ? -20.453 0.128 20.773 1.00 93.38 94 LEU A N 1
ATOM 779 C CA . LEU A 1 94 ? -20.177 -0.814 21.858 1.00 93.38 94 LEU A CA 1
ATOM 780 C C . LEU A 1 94 ? -19.403 -0.154 23.006 1.00 93.38 94 LEU A C 1
ATOM 782 O O . LEU A 1 94 ? -19.751 -0.352 24.168 1.00 93.38 94 LEU A O 1
ATOM 786 N N . ALA A 1 95 ? -18.411 0.696 22.708 1.00 92.75 95 ALA A N 1
ATOM 787 C CA . ALA A 1 95 ? -17.661 1.434 23.726 1.00 92.75 95 ALA A CA 1
ATOM 788 C C . ALA A 1 95 ? -18.576 2.291 24.604 1.00 92.75 95 ALA A C 1
ATOM 790 O O . ALA A 1 95 ? -18.396 2.338 25.820 1.00 92.75 95 ALA A O 1
ATOM 791 N N . ARG A 1 96 ? -19.541 2.988 23.990 1.00 92.38 96 ARG A N 1
ATOM 792 C CA . ARG A 1 96 ? -20.503 3.839 24.702 1.00 92.38 96 ARG A CA 1
ATOM 793 C C . ARG A 1 96 ? -21.411 3.001 25.601 1.00 92.38 96 ARG A C 1
ATOM 795 O O . ARG A 1 96 ? -21.553 3.335 26.775 1.00 92.38 96 ARG A O 1
ATOM 802 N N . ALA A 1 97 ? -21.947 1.895 25.082 1.00 91.31 97 ALA A N 1
ATOM 803 C CA . ALA A 1 97 ? -22.788 0.977 25.850 1.00 91.31 97 ALA A CA 1
ATOM 804 C C . ALA A 1 97 ? -22.034 0.346 27.039 1.00 91.31 97 ALA A C 1
ATOM 806 O O . ALA A 1 97 ? -22.551 0.314 28.155 1.00 91.31 97 ALA A O 1
ATOM 807 N N . LEU A 1 98 ? -20.789 -0.095 26.826 1.00 88.56 98 LEU A N 1
ATOM 808 C CA . LEU A 1 98 ? -19.933 -0.677 27.867 1.00 88.56 98 LEU A CA 1
ATOM 809 C C . LEU A 1 98 ? -19.511 0.355 28.917 1.00 88.56 98 LEU A C 1
ATOM 811 O O . LEU A 1 98 ? -19.498 0.050 30.110 1.00 88.56 98 LEU A O 1
ATOM 815 N N . LYS A 1 99 ? -19.197 1.586 28.491 1.00 90.25 99 LYS A N 1
ATOM 816 C CA . LYS A 1 99 ? -18.827 2.679 29.401 1.00 90.25 99 LYS A CA 1
ATOM 817 C C . LYS A 1 99 ? -19.976 3.040 30.342 1.00 90.25 99 LYS A C 1
ATOM 819 O O . LYS A 1 99 ? -19.717 3.251 31.520 1.00 90.25 99 LYS A O 1
ATOM 824 N N . ALA A 1 100 ? -21.218 3.053 29.854 1.00 88.75 100 ALA A N 1
ATOM 825 C CA . ALA A 1 100 ? -22.399 3.320 30.680 1.00 88.75 100 ALA A CA 1
ATOM 826 C C . ALA A 1 100 ? -22.607 2.279 31.798 1.00 88.75 100 ALA A C 1
ATOM 828 O O . ALA A 1 100 ? -23.204 2.591 32.820 1.00 88.75 100 ALA A O 1
ATOM 829 N N . ARG A 1 101 ? -22.093 1.055 31.620 1.00 89.62 101 ARG A N 1
ATOM 830 C CA . ARG A 1 101 ? -22.182 -0.034 32.604 1.00 89.62 101 ARG A CA 1
ATOM 831 C C . ARG A 1 101 ? -20.891 -0.250 33.405 1.00 89.62 101 ARG A C 1
ATOM 833 O O . ARG A 1 101 ? -20.785 -1.250 34.098 1.00 89.62 101 ARG A O 1
ATOM 840 N N . HIS A 1 102 ? -19.898 0.636 33.281 1.00 82.75 102 HIS A N 1
ATOM 841 C CA . HIS A 1 102 ? -18.572 0.503 33.907 1.00 82.75 102 HIS A CA 1
ATOM 842 C C . HIS A 1 102 ? -17.766 -0.762 33.522 1.00 82.75 102 HIS A C 1
ATOM 844 O O . HIS A 1 102 ? -16.749 -1.051 34.142 1.00 82.75 102 HIS A O 1
ATOM 850 N N . PHE A 1 103 ? -18.125 -1.456 32.434 1.00 83.00 103 PHE A N 1
ATOM 851 C CA . PHE A 1 103 ? -17.440 -2.671 31.950 1.00 83.00 103 PHE A CA 1
ATOM 852 C C . PHE A 1 103 ? -16.432 -2.406 30.816 1.00 83.00 103 PHE A C 1
ATOM 854 O O . PHE A 1 103 ? -16.057 -3.311 30.070 1.00 83.00 103 PHE A O 1
ATOM 861 N N . LEU A 1 104 ? -15.991 -1.156 30.628 1.00 83.19 104 LEU A N 1
ATOM 862 C CA . LEU A 1 104 ? -15.038 -0.821 29.566 1.00 83.19 104 LEU A CA 1
ATOM 863 C C . LEU A 1 104 ? -13.611 -1.259 29.940 1.00 83.19 104 LEU A C 1
ATOM 865 O O . LEU A 1 104 ? -12.819 -0.471 30.465 1.00 83.19 104 LEU A O 1
ATOM 869 N N . HIS A 1 105 ? -13.285 -2.508 29.618 1.00 85.69 105 HIS A N 1
ATOM 870 C CA . HIS A 1 105 ? -11.988 -3.106 29.914 1.00 85.69 105 HIS A CA 1
ATOM 871 C C . HIS A 1 105 ? -10.841 -2.529 29.060 1.00 85.69 105 HIS A C 1
ATOM 873 O O . HIS A 1 105 ? -11.031 -2.072 27.927 1.00 85.69 105 HIS A O 1
ATOM 879 N N . SER A 1 106 ? -9.617 -2.581 29.592 1.00 85.75 106 SER A N 1
ATOM 880 C CA . SER A 1 106 ? -8.407 -2.089 28.918 1.00 85.75 106 SER A CA 1
ATOM 881 C C . SER A 1 106 ? -8.113 -2.820 27.602 1.00 85.75 106 SER A C 1
ATOM 883 O O . SER A 1 106 ? -7.650 -2.194 26.651 1.00 85.75 106 SER A O 1
ATOM 885 N N . THR A 1 107 ? -8.457 -4.106 27.491 1.00 87.25 107 THR A N 1
ATOM 886 C CA . THR A 1 107 ? -8.297 -4.883 26.243 1.00 87.25 107 THR A CA 1
ATOM 887 C C . THR A 1 107 ? -9.190 -4.369 25.117 1.00 87.25 107 THR A C 1
ATOM 889 O O . THR A 1 107 ? -8.761 -4.315 23.969 1.00 87.25 107 THR A O 1
ATOM 892 N N . PHE A 1 108 ? -10.407 -3.918 25.432 1.00 90.00 108 PHE A N 1
ATOM 893 C CA . PHE A 1 108 ? -11.301 -3.329 24.439 1.00 90.00 108 PHE A CA 1
ATOM 894 C C . PHE A 1 108 ? -10.780 -1.967 23.951 1.00 90.00 108 PHE A C 1
ATOM 896 O O . PHE A 1 108 ? -10.883 -1.647 22.768 1.00 90.00 108 PHE A O 1
ATOM 903 N N . LYS A 1 109 ? -10.151 -1.178 24.835 1.00 90.88 109 LYS A N 1
ATOM 904 C CA . LYS A 1 109 ? -9.453 0.059 24.438 1.00 90.88 109 LYS A CA 1
ATOM 905 C C . LYS A 1 109 ? -8.279 -0.244 23.502 1.00 90.88 109 LYS A C 1
ATOM 907 O O . LYS A 1 109 ? -8.142 0.434 22.490 1.00 90.88 109 LYS A O 1
ATOM 912 N N . LEU A 1 110 ? -7.486 -1.276 23.805 1.00 91.69 110 LEU A N 1
ATOM 913 C CA . LEU A 1 110 ? -6.369 -1.717 22.963 1.00 91.69 110 LEU A CA 1
ATOM 914 C C . LEU A 1 110 ? -6.842 -2.161 21.569 1.00 91.69 110 LEU A C 1
ATOM 916 O O . LEU A 1 110 ? -6.281 -1.716 20.573 1.00 91.69 110 LEU A O 1
ATOM 920 N N . CYS A 1 111 ? -7.916 -2.954 21.494 1.00 92.94 111 CYS A N 1
ATOM 921 C CA . CYS A 1 111 ? -8.532 -3.365 20.228 1.00 92.94 111 CYS A CA 1
ATOM 922 C C . CYS A 1 111 ? -8.966 -2.154 19.382 1.00 92.94 111 CYS A C 1
ATOM 924 O O . CYS A 1 111 ? -8.629 -2.059 18.204 1.00 92.94 111 CYS A O 1
ATOM 926 N N . ARG A 1 112 ? -9.622 -1.159 19.996 1.00 94.31 112 ARG A N 1
ATOM 927 C CA . ARG A 1 112 ? -10.008 0.081 19.301 1.00 94.31 112 ARG A CA 1
ATOM 928 C C . ARG A 1 112 ? -8.818 0.887 18.782 1.00 94.31 112 ARG A C 1
ATOM 930 O O . ARG A 1 112 ? -8.916 1.472 17.708 1.00 94.31 112 ARG A O 1
ATOM 937 N N . VAL A 1 113 ? -7.719 0.937 19.537 1.00 95.50 113 VAL A N 1
ATOM 938 C CA . VAL A 1 113 ? -6.480 1.590 19.090 1.00 95.50 113 VAL A CA 1
ATOM 939 C C . VAL A 1 113 ? -5.882 0.835 17.901 1.00 95.50 113 VAL A C 1
ATOM 941 O O . VAL A 1 113 ? -5.514 1.476 16.923 1.00 95.50 113 VAL A O 1
ATOM 944 N N . ALA A 1 114 ? -5.853 -0.501 17.927 1.00 96.50 114 ALA A N 1
ATOM 945 C CA . ALA A 1 114 ? -5.363 -1.303 16.803 1.00 96.50 114 ALA A CA 1
ATOM 946 C C . ALA A 1 114 ? -6.174 -1.061 15.513 1.00 96.50 114 ALA A C 1
ATOM 948 O O . ALA A 1 114 ? -5.579 -0.819 14.467 1.00 96.50 114 ALA A O 1
ATOM 949 N N . ILE A 1 115 ? -7.512 -1.027 15.597 1.00 96.69 115 ILE A N 1
ATOM 950 C CA . ILE A 1 115 ? -8.389 -0.697 14.455 1.00 96.69 115 ILE A CA 1
ATOM 951 C C . ILE A 1 115 ? -8.076 0.706 13.906 1.00 96.69 115 ILE A C 1
ATOM 953 O O . ILE A 1 115 ? -7.984 0.902 12.697 1.00 96.69 115 ILE A O 1
ATOM 957 N N . LEU A 1 116 ? -7.862 1.695 14.784 1.00 97.06 116 LEU A N 1
ATOM 958 C CA . LEU A 1 116 ? -7.525 3.058 14.362 1.00 97.06 116 LEU A CA 1
ATOM 959 C C . LEU A 1 116 ? -6.199 3.110 13.586 1.00 97.06 116 LEU A C 1
ATOM 961 O O . LEU A 1 116 ? -6.117 3.783 12.560 1.00 97.06 116 LEU A O 1
ATOM 965 N N . PHE A 1 117 ? -5.173 2.395 14.056 1.00 97.56 117 PHE A N 1
ATOM 966 C CA . PHE A 1 117 ? -3.899 2.295 13.342 1.00 97.56 117 PHE A CA 1
ATOM 967 C C . PHE A 1 117 ? -4.050 1.596 11.981 1.00 97.56 117 PHE A C 1
ATOM 969 O O . PHE A 1 117 ? -3.402 2.027 11.026 1.00 97.56 117 PHE A O 1
ATOM 976 N N . GLU A 1 118 ? -4.931 0.594 11.856 1.00 97.69 118 GLU A N 1
ATOM 977 C CA . GLU A 1 118 ? -5.194 -0.064 10.565 1.00 97.69 118 GLU A CA 1
ATOM 978 C C . GLU A 1 118 ? -5.835 0.898 9.564 1.00 97.69 118 GLU A C 1
ATOM 980 O O . GLU A 1 118 ? -5.370 1.009 8.432 1.00 97.69 118 GLU A O 1
ATOM 985 N N . ILE A 1 119 ? -6.838 1.671 9.995 1.00 98.25 119 ILE A N 1
ATOM 986 C CA . ILE A 1 119 ? -7.489 2.687 9.154 1.00 98.25 119 ILE A CA 1
ATOM 987 C C . ILE A 1 119 ? -6.470 3.717 8.654 1.00 98.25 119 ILE A C 1
ATOM 989 O O . ILE A 1 119 ? -6.483 4.074 7.474 1.00 98.25 119 ILE A O 1
ATOM 993 N N . ILE A 1 120 ? -5.577 4.190 9.531 1.00 97.94 120 ILE A N 1
ATOM 994 C CA . ILE A 1 120 ? -4.526 5.149 9.158 1.00 97.94 120 ILE A CA 1
ATOM 995 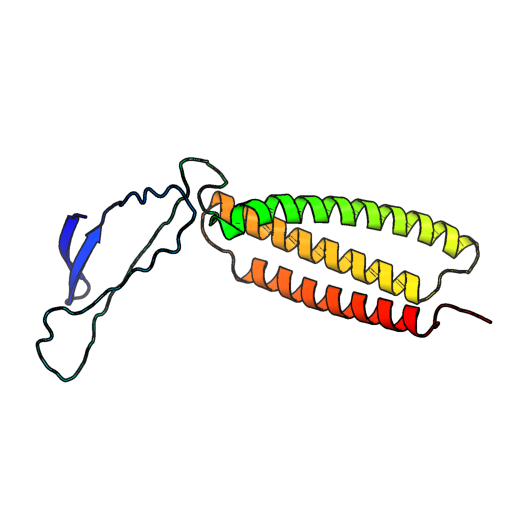C C . ILE A 1 120 ? -3.577 4.521 8.132 1.00 97.94 120 ILE A C 1
ATOM 997 O O . ILE A 1 120 ? -3.284 5.146 7.113 1.00 97.94 120 ILE A O 1
ATOM 1001 N N . SER A 1 121 ? -3.123 3.287 8.370 1.00 97.94 121 SER A N 1
ATOM 1002 C CA . SER A 1 121 ? -2.237 2.572 7.448 1.00 97.94 121 SER A CA 1
ATOM 1003 C C . SER A 1 121 ? -2.873 2.391 6.067 1.00 97.94 121 SER A C 1
ATOM 1005 O O . SER A 1 121 ? -2.293 2.809 5.062 1.00 97.94 121 SER A O 1
ATOM 1007 N N . LEU A 1 122 ? -4.088 1.839 6.021 1.00 97.75 122 LEU A N 1
ATOM 1008 C CA . LEU A 1 122 ? -4.843 1.608 4.791 1.00 97.75 122 LEU A CA 1
ATOM 1009 C C . LEU A 1 122 ? -5.103 2.905 4.025 1.00 97.75 122 LEU A C 1
ATOM 1011 O O . LEU A 1 122 ? -4.935 2.934 2.811 1.00 97.75 122 LEU A O 1
ATOM 1015 N N . SER A 1 123 ? -5.439 3.996 4.717 1.00 97.38 123 SER A N 1
ATOM 1016 C CA . SER A 1 123 ? -5.657 5.301 4.077 1.00 97.38 123 SER A CA 1
ATOM 1017 C C . SER A 1 123 ? -4.396 5.807 3.369 1.00 97.38 123 SER A C 1
ATOM 1019 O O . SER A 1 123 ? -4.465 6.274 2.232 1.00 97.38 123 SER A O 1
ATOM 1021 N N . VAL A 1 124 ? -3.228 5.679 4.012 1.00 97.00 124 VAL A N 1
ATOM 1022 C CA . VAL A 1 124 ? -1.937 6.072 3.422 1.00 97.00 124 VAL A CA 1
ATOM 1023 C C . VAL A 1 124 ? -1.565 5.167 2.243 1.00 97.00 124 VAL A C 1
ATOM 1025 O O . VAL A 1 124 ? -1.081 5.661 1.222 1.00 97.00 124 VAL A O 1
ATOM 1028 N N . LEU A 1 125 ? -1.807 3.857 2.352 1.00 96.12 125 LEU A N 1
ATOM 1029 C CA . LEU A 1 125 ? -1.530 2.898 1.279 1.00 96.12 125 LEU A CA 1
ATOM 1030 C C . LEU A 1 125 ? -2.426 3.140 0.060 1.00 96.12 125 LEU A C 1
ATOM 1032 O O . LEU A 1 125 ? -1.905 3.298 -1.043 1.00 96.12 125 LEU A O 1
ATOM 1036 N N . VAL A 1 126 ? -3.744 3.245 0.250 1.00 95.81 126 VAL A N 1
ATOM 1037 C CA . VAL A 1 126 ? -4.709 3.533 -0.826 1.00 95.81 126 VAL A CA 1
ATOM 1038 C C . VAL A 1 126 ? -4.354 4.842 -1.526 1.00 95.81 126 VAL A C 1
ATOM 1040 O O . VAL A 1 126 ? -4.308 4.885 -2.754 1.00 95.81 126 VAL A O 1
ATOM 1043 N N . TRP A 1 127 ? -4.009 5.889 -0.770 1.00 94.94 127 TRP A N 1
ATOM 1044 C CA . TRP A 1 127 ? -3.534 7.150 -1.342 1.00 94.94 127 TRP A CA 1
ATOM 1045 C C . TRP A 1 127 ? -2.288 6.963 -2.223 1.00 94.94 127 TRP A C 1
ATOM 1047 O O . TRP A 1 127 ? -2.241 7.45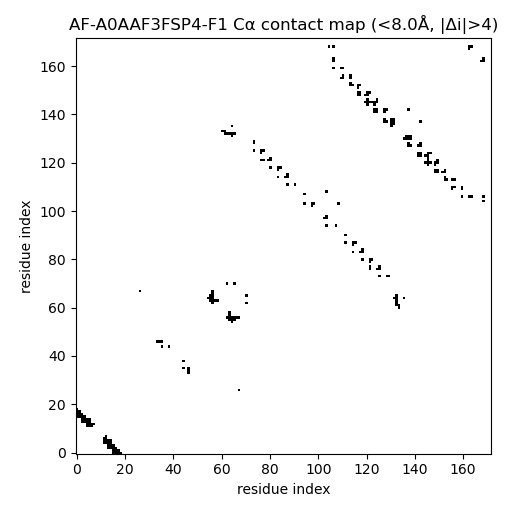2 -3.354 1.00 94.94 127 TRP A O 1
ATOM 1057 N N . SER A 1 128 ? -1.295 6.213 -1.735 1.00 94.44 128 SER A N 1
ATOM 1058 C CA . SER A 1 128 ? -0.066 5.920 -2.480 1.00 94.44 128 SER A CA 1
ATOM 1059 C C . SER A 1 128 ? -0.341 5.149 -3.778 1.00 94.44 128 SER A C 1
ATOM 1061 O O . SER A 1 128 ? 0.173 5.521 -4.836 1.00 94.44 128 SER A O 1
ATOM 1063 N N . TYR A 1 129 ? -1.197 4.123 -3.726 1.00 93.38 129 TYR A N 1
ATOM 1064 C CA . TYR A 1 129 ? -1.579 3.326 -4.894 1.00 93.38 129 TYR A CA 1
ATOM 1065 C C . TYR A 1 129 ? -2.408 4.124 -5.909 1.00 93.38 129 TYR A C 1
ATOM 1067 O O . TYR A 1 129 ? -2.188 3.987 -7.111 1.00 93.38 129 TYR A O 1
ATOM 1075 N N . CYS A 1 130 ? -3.302 5.012 -5.465 1.00 92.56 130 CYS A N 1
ATOM 1076 C CA . CYS A 1 130 ? -4.009 5.928 -6.363 1.00 92.56 130 CYS A CA 1
ATOM 1077 C C . CYS A 1 130 ? -3.039 6.858 -7.106 1.00 92.56 130 CYS A C 1
ATOM 1079 O O . CYS A 1 130 ? -3.157 7.042 -8.320 1.00 92.56 130 CYS A O 1
ATOM 1081 N N . GLY A 1 131 ? -2.043 7.402 -6.397 1.00 92.44 131 GLY A N 1
ATOM 1082 C CA . GLY A 1 131 ? -0.983 8.207 -7.005 1.00 92.44 131 GLY A CA 1
ATOM 1083 C C . GLY A 1 131 ? -0.183 7.429 -8.055 1.00 92.44 131 GLY A C 1
ATOM 1084 O O . GLY A 1 131 ? 0.088 7.964 -9.136 1.00 92.44 131 GLY A O 1
ATOM 1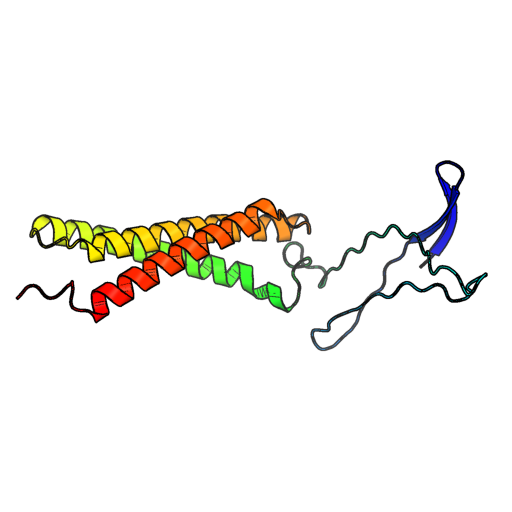085 N N . TYR A 1 132 ? 0.124 6.160 -7.764 1.00 92.12 132 TYR A N 1
ATOM 1086 C CA . TYR A 1 132 ? 0.803 5.253 -8.690 1.00 92.12 132 TYR 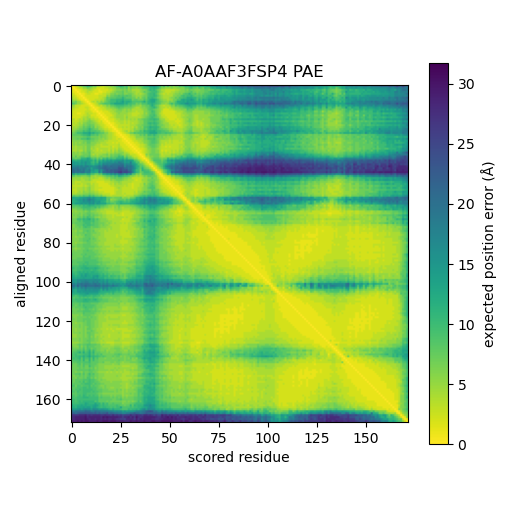A CA 1
ATOM 1087 C C . TYR A 1 132 ? -0.021 4.975 -9.954 1.00 92.12 132 TYR A C 1
ATOM 1089 O O . TYR A 1 132 ? 0.520 5.045 -11.055 1.00 92.12 132 TYR A O 1
ATOM 1097 N N . GLY A 1 133 ? -1.330 4.747 -9.823 1.00 90.94 133 GLY A N 1
ATOM 1098 C CA . GLY A 1 133 ? -2.214 4.532 -10.973 1.00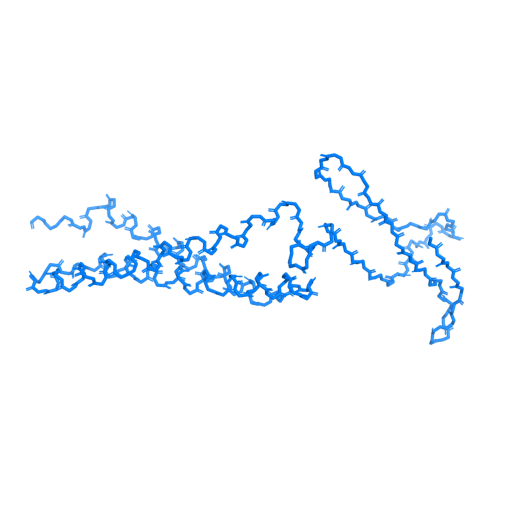 90.94 133 GLY A CA 1
ATOM 1099 C C . GLY A 1 133 ? -2.261 5.713 -11.946 1.00 90.94 133 GLY A C 1
ATOM 1100 O O . GLY A 1 133 ? -2.349 5.519 -13.157 1.00 90.94 133 GLY A O 1
ATOM 1101 N N . TRP A 1 134 ? -2.141 6.941 -11.435 1.00 89.31 134 TRP A N 1
ATOM 1102 C CA . TRP A 1 134 ? -2.199 8.149 -12.262 1.00 89.31 134 TRP A CA 1
ATOM 1103 C C . TRP A 1 134 ? -0.867 8.497 -12.937 1.00 89.31 134 TRP A C 1
ATOM 1105 O O . TRP A 1 134 ? -0.838 8.828 -14.122 1.00 89.31 134 TRP A O 1
ATOM 1115 N N . HIS A 1 135 ? 0.238 8.431 -12.188 1.00 88.38 135 HIS A N 1
ATOM 1116 C CA . HIS A 1 135 ? 1.546 8.920 -12.646 1.00 88.38 135 HIS A CA 1
ATOM 1117 C C . HIS A 1 135 ? 2.500 7.802 -13.084 1.00 88.38 135 HIS A C 1
ATOM 1119 O O . HIS A 1 135 ? 3.499 8.083 -13.742 1.00 88.38 135 HIS A O 1
ATOM 1125 N N . GLY A 1 136 ? 2.245 6.552 -12.687 1.00 87.69 136 GLY A N 1
ATOM 1126 C CA . GLY A 1 136 ? 3.147 5.420 -12.911 1.00 87.69 136 GLY A CA 1
ATOM 1127 C C . GLY A 1 136 ? 4.440 5.464 -12.094 1.00 87.69 136 GLY A C 1
ATOM 1128 O O . GLY A 1 136 ? 5.347 4.671 -12.340 1.00 87.69 136 GLY A O 1
ATOM 1129 N N . ILE A 1 137 ? 4.544 6.386 -11.131 1.00 87.50 137 ILE A N 1
ATOM 1130 C CA . ILE A 1 137 ? 5.726 6.589 -10.289 1.00 87.50 137 ILE A CA 1
ATOM 1131 C C . ILE A 1 137 ? 5.362 6.278 -8.842 1.00 87.50 137 ILE A C 1
ATOM 1133 O O . ILE A 1 137 ? 4.390 6.806 -8.299 1.00 87.50 137 ILE A O 1
ATOM 1137 N N . TRP A 1 138 ? 6.157 5.422 -8.206 1.00 84.69 138 TRP A N 1
ATOM 1138 C CA . TRP A 1 138 ? 5.985 5.086 -6.799 1.00 84.69 138 TRP A CA 1
ATOM 1139 C C . TRP A 1 138 ? 6.451 6.226 -5.898 1.00 84.69 138 TRP A C 1
ATOM 1141 O O . TRP A 1 138 ? 7.627 6.590 -5.892 1.00 84.69 138 TRP A O 1
ATOM 1151 N N . ILE A 1 139 ? 5.553 6.723 -5.048 1.00 88.12 139 ILE A N 1
ATOM 1152 C CA . ILE A 1 139 ? 5.929 7.583 -3.923 1.00 88.12 139 ILE A CA 1
ATOM 1153 C C . ILE A 1 139 ? 6.405 6.675 -2.784 1.00 88.12 139 ILE A C 1
ATOM 1155 O O . ILE A 1 139 ? 5.646 6.342 -1.870 1.00 88.12 139 ILE A O 1
ATOM 1159 N N . LEU A 1 140 ? 7.670 6.249 -2.868 1.00 89.50 140 LEU A N 1
ATOM 1160 C CA . LEU A 1 140 ? 8.266 5.248 -1.976 1.00 89.50 140 LEU A CA 1
ATOM 1161 C C . LEU A 1 140 ? 8.090 5.598 -0.493 1.00 89.50 140 LEU A C 1
ATOM 1163 O O . LEU A 1 140 ? 7.732 4.736 0.303 1.00 89.50 140 LEU A O 1
ATOM 1167 N N . HIS A 1 141 ? 8.279 6.869 -0.126 1.00 91.75 141 HIS A N 1
ATOM 1168 C CA . HIS A 1 141 ? 8.119 7.318 1.258 1.00 91.75 141 HIS A CA 1
ATOM 1169 C C . HIS A 1 141 ? 6.707 7.062 1.791 1.00 91.75 141 HIS A C 1
ATOM 1171 O O . HIS A 1 141 ? 6.559 6.479 2.857 1.00 91.75 141 HIS A O 1
ATOM 1177 N N . SER A 1 142 ? 5.673 7.425 1.028 1.00 92.06 142 SER A N 1
ATOM 1178 C CA . SER A 1 142 ? 4.278 7.230 1.436 1.00 92.06 142 SER A CA 1
ATOM 1179 C C . SER A 1 142 ? 3.933 5.744 1.566 1.00 92.06 142 SER A C 1
ATOM 1181 O O . SER A 1 142 ? 3.358 5.345 2.578 1.00 92.06 142 SER A O 1
ATOM 1183 N N . LYS A 1 143 ? 4.352 4.917 0.598 1.00 93.44 143 LYS A N 1
ATOM 1184 C CA . LYS A 1 143 ? 4.154 3.459 0.637 1.00 93.44 143 LYS A CA 1
ATOM 1185 C C . LYS A 1 143 ? 4.826 2.838 1.866 1.00 93.44 143 LYS A C 1
ATOM 1187 O O . LYS A 1 143 ? 4.192 2.093 2.611 1.00 93.44 143 LYS A O 1
ATOM 1192 N N . ASN A 1 144 ? 6.081 3.202 2.126 1.00 95.19 144 ASN A N 1
ATOM 1193 C CA . ASN A 1 144 ? 6.839 2.693 3.268 1.00 95.19 144 ASN A CA 1
ATOM 1194 C C . ASN A 1 144 ? 6.219 3.121 4.601 1.00 95.19 144 ASN A C 1
ATOM 1196 O O . ASN A 1 144 ? 6.068 2.288 5.491 1.00 95.19 144 ASN A O 1
ATOM 1200 N N . THR A 1 145 ? 5.802 4.384 4.735 1.00 96.25 145 THR A N 1
ATOM 1201 C CA . THR A 1 145 ? 5.091 4.859 5.930 1.00 96.25 145 THR A CA 1
ATOM 1202 C C . THR A 1 145 ? 3.831 4.038 6.189 1.00 96.25 145 THR A C 1
ATOM 1204 O O . THR A 1 145 ? 3.623 3.605 7.321 1.00 96.25 145 THR A O 1
ATOM 1207 N N . GLY A 1 146 ? 3.033 3.753 5.155 1.00 96.56 146 GLY A N 1
ATOM 1208 C CA . GLY A 1 146 ? 1.856 2.890 5.274 1.00 96.56 146 GLY A CA 1
ATOM 1209 C C . GLY A 1 146 ? 2.191 1.511 5.853 1.00 96.56 146 GLY A C 1
ATOM 1210 O O . GLY A 1 146 ? 1.551 1.074 6.812 1.00 96.56 146 GLY A O 1
ATOM 1211 N N . TYR A 1 147 ? 3.246 0.862 5.349 1.00 96.75 147 TYR A N 1
ATOM 1212 C CA . TYR A 1 147 ? 3.697 -0.439 5.856 1.00 96.75 147 TYR A CA 1
ATOM 1213 C C . TYR A 1 147 ? 4.263 -0.395 7.277 1.00 96.75 147 TYR A C 1
ATOM 1215 O O . TYR A 1 147 ? 3.990 -1.303 8.059 1.00 96.75 147 TYR A O 1
ATOM 1223 N N . TYR A 1 148 ? 5.008 0.650 7.648 1.00 97.81 148 TYR A N 1
ATOM 1224 C CA . TYR A 1 148 ? 5.496 0.793 9.022 1.00 97.81 148 TYR A CA 1
ATOM 1225 C C . TYR A 1 148 ? 4.339 0.917 10.017 1.00 97.81 148 TYR A C 1
ATOM 1227 O O . TYR A 1 148 ? 4.330 0.235 11.042 1.00 97.81 148 TYR A O 1
ATOM 1235 N N . VAL A 1 149 ? 3.332 1.733 9.691 1.00 97.75 149 VAL A N 1
ATOM 1236 C CA . VAL A 1 149 ? 2.123 1.879 10.515 1.00 97.75 149 VAL A CA 1
ATOM 1237 C C . VAL A 1 149 ? 1.365 0.549 10.606 1.00 97.75 149 VAL A C 1
ATOM 1239 O O . VAL A 1 149 ? 0.942 0.173 11.700 1.00 97.75 149 VAL A O 1
ATOM 1242 N N . ARG A 1 150 ? 1.274 -0.212 9.504 1.00 97.31 150 ARG A N 1
ATOM 1243 C CA . ARG A 1 150 ? 0.702 -1.571 9.507 1.00 97.31 150 ARG A CA 1
ATOM 1244 C C . ARG A 1 150 ? 1.466 -2.516 10.435 1.00 97.31 150 ARG A C 1
ATOM 1246 O O . ARG A 1 150 ? 0.856 -3.260 11.189 1.00 97.31 150 ARG A O 1
ATOM 1253 N N . GLY A 1 151 ? 2.797 -2.466 10.446 1.00 97.62 151 GLY A N 1
ATOM 1254 C CA . GLY A 1 151 ? 3.609 -3.277 11.362 1.00 97.62 151 GLY A CA 1
ATOM 1255 C C . GLY A 1 151 ? 3.338 -2.969 12.842 1.00 97.62 151 GLY A C 1
ATOM 1256 O O . GLY A 1 151 ? 3.236 -3.882 13.669 1.00 97.62 151 GLY A O 1
ATOM 1257 N N . VAL A 1 152 ? 3.151 -1.688 13.183 1.00 96.75 152 VAL A N 1
ATOM 1258 C CA . VAL A 1 152 ? 2.740 -1.268 14.537 1.00 96.75 152 VAL A CA 1
ATOM 1259 C C . VAL A 1 152 ? 1.347 -1.803 14.872 1.00 96.75 152 VAL A C 1
ATOM 1261 O O . VAL A 1 152 ? 1.149 -2.369 15.948 1.00 96.75 152 VAL A O 1
ATOM 1264 N N . GLN A 1 153 ? 0.397 -1.679 13.943 1.00 96.94 153 GLN A N 1
ATOM 1265 C CA . GLN A 1 153 ? -0.951 -2.226 14.086 1.00 96.94 153 GLN A CA 1
ATOM 1266 C C . GLN A 1 153 ? -0.936 -3.735 14.354 1.00 96.94 153 GLN A C 1
ATOM 1268 O O . GLN A 1 153 ? -1.555 -4.184 15.320 1.00 96.94 153 GLN A O 1
ATOM 1273 N N . GLN A 1 154 ? -0.186 -4.504 13.562 1.00 96.38 154 GLN A N 1
ATOM 1274 C CA . GLN A 1 154 ? -0.095 -5.959 13.696 1.00 96.38 154 GLN A CA 1
ATOM 1275 C C . GLN A 1 154 ? 0.475 -6.347 15.059 1.00 96.38 154 GLN A C 1
ATOM 1277 O O . GLN A 1 154 ? -0.028 -7.260 15.712 1.00 96.38 154 GLN A O 1
ATOM 1282 N N . SER A 1 155 ? 1.474 -5.604 15.535 1.00 96.50 155 SER A N 1
ATOM 1283 C CA . SER A 1 155 ? 2.067 -5.811 16.859 1.00 96.50 155 SER A CA 1
ATOM 1284 C C . SER A 1 155 ? 1.055 -5.563 17.986 1.00 96.50 155 SER A C 1
ATOM 1286 O O . SER A 1 155 ? 0.945 -6.367 18.914 1.00 96.50 155 SER A O 1
ATOM 1288 N N . LEU A 1 156 ? 0.269 -4.483 17.897 1.00 94.75 156 LEU A N 1
ATOM 1289 C CA . LEU A 1 156 ? -0.795 -4.176 18.862 1.00 94.75 156 LEU A CA 1
ATOM 1290 C C . LEU A 1 156 ? -1.922 -5.215 18.831 1.00 94.75 156 LEU A C 1
ATOM 1292 O O . LEU A 1 156 ? -2.440 -5.595 19.883 1.00 94.75 156 LEU A O 1
ATOM 1296 N N . PHE A 1 157 ? -2.291 -5.689 17.641 1.00 94.00 157 PHE A N 1
ATOM 1297 C CA . PHE A 1 157 ? -3.311 -6.717 17.475 1.00 94.00 157 PHE A CA 1
ATOM 1298 C C . PHE A 1 157 ? -2.857 -8.064 18.051 1.00 94.00 157 PHE A C 1
ATOM 1300 O O . PHE A 1 157 ? -3.609 -8.705 18.783 1.00 94.00 157 PHE A O 1
ATOM 1307 N N . LEU A 1 158 ? -1.602 -8.459 17.820 1.00 95.06 158 LEU A N 1
ATOM 1308 C CA . LEU A 1 158 ? -1.017 -9.654 18.432 1.00 95.06 158 LEU A CA 1
ATOM 1309 C C . LEU A 1 158 ? -0.971 -9.547 19.958 1.00 95.06 158 LEU A C 1
ATOM 1311 O O . LEU A 1 158 ? -1.354 -10.491 20.649 1.00 95.06 158 LEU A O 1
ATOM 1315 N N . LEU A 1 159 ? -0.575 -8.391 20.499 1.00 92.81 159 LEU A N 1
ATOM 1316 C CA . LEU A 1 159 ? -0.624 -8.144 21.941 1.00 92.81 159 LEU A CA 1
ATOM 1317 C C . LEU A 1 159 ? -2.051 -8.295 22.489 1.00 92.81 159 LEU A C 1
ATOM 1319 O O . LEU A 1 159 ? -2.251 -8.923 23.528 1.00 92.81 159 LEU A O 1
ATOM 1323 N N . PHE A 1 160 ? -3.048 -7.756 21.786 1.00 92.38 160 PHE A N 1
ATOM 1324 C CA . PHE A 1 160 ? -4.454 -7.926 22.146 1.0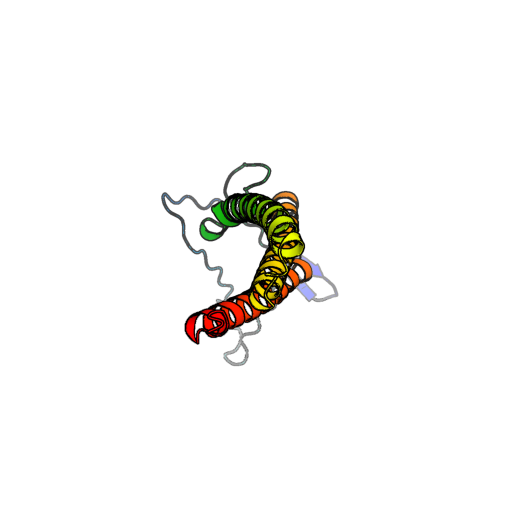0 92.38 160 PHE A CA 1
ATOM 1325 C C . PHE A 1 160 ? -4.861 -9.406 22.180 1.00 92.38 160 PHE A C 1
ATOM 1327 O O . PHE A 1 160 ? -5.415 -9.850 23.188 1.00 92.38 160 PHE A O 1
ATOM 1334 N N . LEU A 1 161 ? -4.540 -10.180 21.139 1.00 91.50 161 LEU A N 1
ATOM 1335 C CA . LEU A 1 161 ? -4.849 -11.613 21.083 1.00 91.50 161 LEU A CA 1
ATOM 1336 C C . LEU A 1 161 ? -4.179 -12.394 22.221 1.00 91.50 161 LEU A C 1
ATOM 1338 O O . LEU A 1 161 ? -4.821 -13.242 22.838 1.00 91.50 161 LEU A O 1
ATOM 1342 N N . LEU A 1 162 ? -2.926 -12.074 22.555 1.00 92.94 162 LEU A N 1
ATOM 1343 C CA . LEU A 1 162 ? -2.206 -12.698 23.670 1.00 92.94 162 LEU A CA 1
ATOM 1344 C C . LEU A 1 162 ? -2.868 -12.410 25.025 1.00 92.94 162 LEU A C 1
ATOM 1346 O O . LEU A 1 162 ? -3.009 -13.314 25.851 1.00 92.94 162 LEU A O 1
ATOM 1350 N N . LEU A 1 163 ? -3.308 -11.170 25.260 1.00 89.75 163 LEU A N 1
ATOM 1351 C CA . LEU A 1 163 ? -4.010 -10.799 26.494 1.00 89.75 163 LEU A CA 1
ATOM 1352 C C . LEU A 1 163 ? -5.373 -11.494 26.610 1.00 89.75 163 LEU A C 1
ATOM 1354 O O . LEU A 1 163 ? -5.756 -11.914 27.704 1.00 89.75 163 LEU A O 1
ATOM 1358 N N . VAL A 1 164 ? -6.094 -11.641 25.495 1.00 89.06 164 VAL A N 1
ATOM 1359 C CA . VAL A 1 164 ? -7.354 -12.398 25.455 1.00 89.06 164 VAL A CA 1
ATOM 1360 C C . VAL A 1 164 ? -7.098 -13.876 25.749 1.00 89.06 164 VAL A C 1
ATOM 1362 O O . VAL A 1 164 ? -7.754 -14.431 26.626 1.00 89.06 164 VAL A O 1
ATOM 1365 N N . ALA A 1 165 ? -6.105 -14.487 25.099 1.00 89.25 165 ALA A N 1
ATOM 1366 C CA . ALA A 1 165 ? -5.753 -15.894 25.292 1.00 89.25 165 ALA A CA 1
ATOM 1367 C C . ALA A 1 165 ? -5.343 -16.213 26.738 1.00 89.25 165 ALA A C 1
ATOM 1369 O O . ALA A 1 165 ? -5.677 -17.2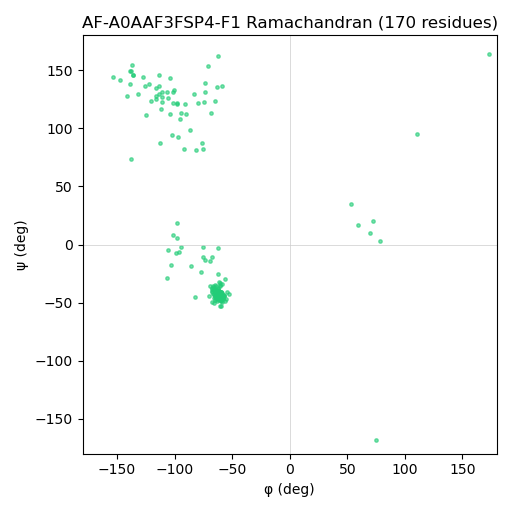73 27.260 1.00 89.25 165 ALA A O 1
ATOM 1370 N N . LYS A 1 166 ? -4.662 -15.281 27.416 1.00 87.44 166 LYS A N 1
ATOM 1371 C CA . LYS A 1 166 ? -4.266 -15.434 28.824 1.00 87.44 166 LYS A CA 1
ATOM 1372 C C . LYS A 1 166 ? -5.425 -15.237 29.816 1.00 87.44 166 LYS A C 1
ATOM 1374 O O . LYS A 1 166 ? -5.221 -15.353 31.019 1.00 87.44 166 LYS A O 1
ATOM 1379 N N . GLY A 1 167 ? -6.630 -14.917 29.344 1.00 82.81 167 GLY A N 1
ATOM 1380 C CA . GLY A 1 167 ? -7.778 -14.692 30.220 1.00 82.81 167 GLY A CA 1
ATOM 1381 C C . GLY A 1 167 ? -7.696 -13.378 30.994 1.00 82.81 167 GLY A C 1
ATOM 1382 O O . GLY A 1 167 ? -8.433 -13.198 31.955 1.00 82.81 167 GLY A O 1
ATOM 1383 N N . TYR A 1 168 ? -6.887 -12.407 30.547 1.00 72.62 168 TYR A N 1
ATOM 1384 C CA . TYR A 1 168 ? -6.827 -11.061 31.149 1.00 72.62 168 TYR A CA 1
ATOM 1385 C C . TYR A 1 168 ? -8.165 -10.297 31.038 1.00 72.62 168 TYR A C 1
ATOM 1387 O O . TYR A 1 168 ? -8.279 -9.165 31.490 1.00 72.62 168 TYR A O 1
ATOM 1395 N N . THR A 1 169 ? -9.165 -10.898 30.384 1.00 64.31 169 THR A N 1
ATOM 1396 C CA . THR A 1 169 ? -10.543 -10.422 30.211 1.00 64.31 169 THR A CA 1
ATOM 1397 C C . THR A 1 169 ? -11.568 -11.167 31.072 1.00 64.31 169 THR A C 1
ATOM 1399 O O . THR A 1 169 ? -12.730 -10.770 31.078 1.00 64.31 169 THR A O 1
ATOM 1402 N N . ILE A 1 170 ? -11.158 -12.207 31.807 1.00 50.84 170 ILE A N 1
ATOM 1403 C CA . ILE A 1 170 ? -12.010 -12.944 32.742 1.00 50.84 170 ILE A CA 1
ATOM 1404 C C . ILE A 1 170 ? -11.748 -12.364 34.132 1.00 50.84 170 ILE A C 1
ATOM 1406 O O . ILE A 1 170 ? -10.814 -12.758 34.825 1.00 50.84 170 ILE A O 1
ATOM 1410 N N . THR A 1 171 ? -12.550 -11.382 34.530 1.00 46.41 171 THR A N 1
ATOM 1411 C CA . THR A 1 171 ? -12.706 -11.070 35.952 1.00 46.41 171 THR A CA 1
ATOM 1412 C C . THR A 1 171 ? -13.446 -12.240 36.596 1.00 46.41 171 THR A C 1
ATOM 1414 O O . THR A 1 171 ? -14.599 -12.489 36.237 1.00 46.41 171 THR A O 1
ATOM 1417 N N . ALA A 1 172 ? -12.761 -12.975 37.475 1.00 36.62 172 ALA A N 1
ATOM 1418 C CA . ALA A 1 172 ? -13.407 -13.773 38.515 1.00 36.62 172 ALA A CA 1
ATOM 1419 C C . ALA A 1 172 ? -14.101 -12.853 39.530 1.00 36.62 172 ALA A C 1
ATOM 1421 O O . ALA A 1 172 ? -13.624 -11.702 39.689 1.00 36.62 172 ALA A O 1
#

Solvent-accessible surface area (backbone atoms only — not comparable to full-atom values): 10472 Å² total; per-residue (Å²): 112,54,72,47,81,46,77,56,97,89,40,87,40,78,51,72,52,72,85,82,86,86,85,67,100,59,92,77,90,84,84,88,85,88,79,79,91,75,70,95,48,98,78,69,92,77,84,88,81,88,86,85,86,86,72,65,59,66,87,52,83,49,58,12,49,41,49,82,88,48,59,59,50,53,64,49,49,50,51,50,39,55,50,48,52,52,51,49,53,52,50,50,56,50,48,53,58,29,49,77,68,74,64,65,49,70,64,61,54,50,49,54,51,24,54,51,34,41,47,54,14,40,53,38,34,46,52,32,48,54,49,22,25,72,69,61,50,79,53,58,67,49,42,49,51,15,51,54,39,37,54,53,21,52,52,47,45,51,52,44,53,51,40,54,74,71,41,78,76,62,82,128

Sequence (172 aa):
MECHPEVKQGLEWTICQGTQRFQSSRPRWWYFVISNCKPASWRGLSVFAEYKIEMKNGDSTFLKHFSADEYYVLPVDTGFLLLELILYILSIFLARALKARHFLHSTFKLCRVAILFEIISLSVLVWSYCGYGWHGIWILHSKNTGYYVRGVQQSLFLLFLLLVAKGYTITA